Protein AF-A0A1V5LKQ1-F1 (afdb_monomer_lite)

Foldseek 3Di:
DDKDWAWADPPVPDDCPDPPHDPDTDTDDIWDDDVNDTDDPVPDDPVNVVVNVVVVVVVVVVRVVPDPVQDLQSQLVVLLVVLVVVCVVVVLPQWAQDPSSQWIWGDAPQFIWTAGSSQGWIATPPVRHTDDDDPQDCVQPPPVRDDRSSRSSSSSVCRNHVVPDPDPRRVVVD

pLDDT: mean 79.83, std 16.43, range [43.19, 97.81]

Sequence (174 aa):
MTSHLCWAEGARGRDLFGPHALAEASTGSIWFTRGDEALPLHRVDAIIFSETLRAADLLTTRAAAGDADLTSRETVALRATLLRQLARSFRLTNIAVPEDGRFAVVLGARATYRLNLTNGAVLLEPEGRQIVLPPADPRWLPAEERDATSDILATAVTLANDGELMDLTFLAQL

Radius of gyration: 22.73 Å; chains: 1; bounding box: 49×32×66 Å

Secondary structure (DSSP, 8-state):
-EEEEEE-TTSTT--SSSTT--S---EEEEEEEETTEEPPGGGS-HHHHHHHHHHHHHHHHHHHTS-----HHHHHHHHHHHHHHHHHHTT-TTEE--TT-SEEEEE-SS-EEEEETTT--EEEETT--EE-PPPPPTTTS-GGG--HHHHHHHHHHHHHTGGG---HHHHTT-

Structure (mmCIF, N/CA/C/O backbone):
data_AF-A0A1V5LKQ1-F1
#
_entry.id   AF-A0A1V5LKQ1-F1
#
loop_
_atom_site.group_PDB
_atom_site.id
_atom_site.type_symbol
_atom_site.label_atom_id
_atom_site.label_alt_id
_atom_site.label_comp_id
_atom_site.label_asym_id
_atom_site.label_entity_id
_atom_site.label_seq_id
_atom_site.pdbx_PDB_ins_code
_atom_site.Cartn_x
_atom_site.Cartn_y
_atom_site.Cartn_z
_atom_site.occupancy
_atom_site.B_iso_or_equiv
_atom_site.auth_seq_id
_atom_site.auth_comp_id
_atom_site.auth_asym_id
_atom_site.auth_atom_id
_atom_site.pdbx_PDB_model_num
ATOM 1 N N . MET A 1 1 ? 16.502 -13.020 -37.825 1.00 66.88 1 MET A N 1
ATOM 2 C CA . MET A 1 1 ? 16.736 -11.580 -37.599 1.00 66.88 1 MET A CA 1
ATOM 3 C C . MET A 1 1 ? 16.743 -11.389 -36.102 1.00 66.88 1 MET A C 1
ATOM 5 O O . MET A 1 1 ? 15.890 -11.978 -35.453 1.00 66.88 1 MET A O 1
ATOM 9 N N . THR A 1 2 ? 17.715 -10.652 -35.582 1.00 74.50 2 THR A N 1
ATOM 10 C CA . THR A 1 2 ? 18.008 -10.607 -34.148 1.00 74.50 2 THR A CA 1
ATOM 11 C C . THR A 1 2 ? 18.184 -9.157 -33.719 1.00 74.50 2 THR A C 1
ATOM 13 O O . THR A 1 2 ? 18.924 -8.404 -34.360 1.00 74.50 2 THR A O 1
ATOM 16 N N . SER A 1 3 ? 17.471 -8.766 -32.668 1.00 67.25 3 SER A N 1
ATOM 17 C CA . SER A 1 3 ? 17.620 -7.480 -31.989 1.00 67.25 3 SER A CA 1
ATOM 18 C C . SER A 1 3 ? 18.691 -7.590 -30.913 1.00 67.25 3 SER A C 1
ATOM 20 O O . SER A 1 3 ? 18.719 -8.567 -30.165 1.00 67.25 3 SER A O 1
ATOM 22 N N . HIS A 1 4 ? 19.534 -6.570 -30.810 1.00 75.75 4 HIS A N 1
ATOM 23 C CA . HIS A 1 4 ? 20.549 -6.467 -29.772 1.00 75.75 4 HIS A CA 1
ATOM 24 C C . HIS A 1 4 ? 20.292 -5.215 -28.951 1.00 75.75 4 HIS A C 1
ATOM 26 O O . HIS A 1 4 ? 20.085 -4.129 -29.498 1.00 75.75 4 HIS A O 1
ATOM 32 N N . LEU A 1 5 ? 20.310 -5.388 -27.635 1.00 67.00 5 LEU A N 1
ATOM 33 C CA . LEU A 1 5 ? 20.208 -4.308 -26.672 1.00 67.00 5 LEU A CA 1
ATOM 34 C C . LEU A 1 5 ? 21.509 -4.278 -25.877 1.00 67.00 5 LEU A C 1
ATOM 36 O O . LEU A 1 5 ? 21.786 -5.204 -25.115 1.00 67.00 5 LEU A O 1
ATOM 40 N N . CYS A 1 6 ? 22.315 -3.234 -26.065 1.00 62.59 6 CYS A N 1
ATOM 41 C CA . CYS A 1 6 ? 23.488 -3.035 -25.226 1.00 62.59 6 CYS A CA 1
ATOM 42 C C . CYS A 1 6 ? 23.093 -2.256 -23.978 1.00 62.59 6 CYS A C 1
ATOM 44 O O . CYS A 1 6 ? 22.594 -1.130 -24.057 1.00 62.59 6 CYS A O 1
ATOM 46 N N . TRP A 1 7 ? 23.343 -2.859 -22.825 1.00 60.00 7 TRP A N 1
ATOM 47 C CA . TRP A 1 7 ? 23.091 -2.254 -21.532 1.00 60.00 7 TRP A CA 1
ATOM 48 C C . TRP A 1 7 ? 24.395 -2.181 -20.721 1.00 60.00 7 TRP A C 1
ATOM 50 O O . TRP A 1 7 ? 25.222 -3.092 -20.793 1.00 60.00 7 TRP A O 1
ATOM 60 N N . ALA A 1 8 ? 24.575 -1.076 -19.988 1.00 54.09 8 ALA A N 1
ATOM 61 C CA . ALA A 1 8 ? 25.744 -0.755 -19.167 1.00 54.09 8 ALA A CA 1
ATOM 62 C C . ALA A 1 8 ? 27.098 -0.867 -19.880 1.00 54.09 8 ALA A C 1
ATOM 64 O O . ALA A 1 8 ? 27.959 -1.696 -19.551 1.00 54.09 8 ALA A O 1
ATOM 65 N N . GLU A 1 9 ? 27.305 0.033 -20.839 1.00 50.81 9 GLU A N 1
ATOM 66 C CA . GLU A 1 9 ? 28.597 0.213 -21.493 1.00 50.81 9 GLU A CA 1
ATOM 67 C C . GLU A 1 9 ? 29.674 0.536 -20.432 1.00 50.81 9 GLU A C 1
ATOM 69 O O . GLU A 1 9 ? 29.591 1.530 -19.718 1.00 50.81 9 GLU A O 1
ATOM 74 N N . GLY A 1 10 ? 30.659 -0.356 -20.262 1.00 49.19 10 GLY A N 1
ATOM 75 C CA . GLY A 1 10 ? 31.722 -0.234 -19.248 1.00 49.19 10 GLY A CA 1
ATOM 76 C C . GLY A 1 10 ? 31.546 -1.062 -17.963 1.00 49.19 10 GLY A C 1
ATOM 77 O O . GLY A 1 10 ? 32.533 -1.288 -17.262 1.00 49.19 10 GLY A O 1
ATOM 78 N N . ALA A 1 11 ? 30.361 -1.620 -17.676 1.00 46.91 11 ALA A N 1
ATOM 79 C CA . ALA A 1 11 ? 30.130 -2.420 -16.459 1.00 46.91 11 ALA A CA 1
ATOM 80 C C . ALA A 1 11 ? 30.437 -3.928 -16.610 1.00 46.91 11 ALA A C 1
ATOM 82 O O . ALA A 1 11 ? 30.425 -4.658 -15.617 1.00 46.91 11 ALA A O 1
ATOM 83 N N . ARG A 1 12 ? 30.743 -4.403 -17.832 1.00 50.03 12 ARG A N 1
ATOM 84 C CA . ARG A 1 12 ? 30.983 -5.826 -18.180 1.00 50.03 12 ARG A CA 1
ATOM 85 C C . ARG A 1 12 ? 29.889 -6.780 -17.660 1.00 50.03 12 ARG A C 1
ATOM 87 O O . ARG A 1 12 ? 30.204 -7.858 -17.167 1.00 50.03 12 ARG A O 1
ATOM 94 N N . GLY A 1 13 ? 28.618 -6.381 -17.740 1.00 46.00 13 GLY A N 1
ATOM 95 C CA . GLY A 1 13 ? 27.500 -7.230 -17.311 1.00 46.00 13 GLY A CA 1
ATOM 96 C C . GLY A 1 13 ? 27.478 -7.535 -15.809 1.00 46.00 13 GLY A C 1
ATOM 97 O O . GLY A 1 13 ? 27.008 -8.600 -15.417 1.00 46.00 13 GLY A O 1
ATOM 98 N N . ARG A 1 14 ? 28.024 -6.646 -14.966 1.00 46.72 14 ARG A N 1
ATOM 99 C CA . ARG A 1 14 ? 27.921 -6.792 -13.510 1.00 46.72 14 ARG A CA 1
ATOM 100 C C . ARG A 1 14 ? 26.509 -6.507 -13.008 1.00 46.72 14 ARG A C 1
ATOM 102 O O . ARG A 1 14 ? 25.785 -5.697 -13.579 1.00 46.72 14 ARG A O 1
ATOM 109 N N . ASP A 1 15 ? 26.183 -7.228 -11.942 1.00 45.78 15 ASP A N 1
ATOM 110 C CA . ASP A 1 15 ? 24.882 -7.296 -11.296 1.00 45.78 15 ASP A CA 1
ATOM 111 C C . ASP A 1 15 ? 24.333 -5.906 -10.953 1.00 45.78 15 ASP A C 1
ATOM 113 O O . ASP A 1 15 ? 24.964 -5.123 -10.240 1.00 45.78 15 ASP A O 1
ATOM 117 N N . LEU A 1 16 ? 23.158 -5.614 -11.503 1.00 49.84 16 LEU A N 1
ATOM 118 C CA . LEU A 1 16 ? 22.397 -4.393 -11.256 1.00 49.84 16 LEU A CA 1
ATOM 119 C C . LEU A 1 16 ? 21.763 -4.357 -9.877 1.00 49.84 16 LEU A C 1
ATOM 121 O O . LEU A 1 16 ? 21.450 -3.284 -9.369 1.00 49.84 16 LEU A O 1
ATOM 125 N N . PHE A 1 17 ? 21.528 -5.535 -9.309 1.00 48.62 17 PHE A N 1
ATOM 126 C CA . PHE A 1 17 ? 20.697 -5.716 -8.137 1.00 48.62 17 PHE A CA 1
ATOM 127 C C . PHE A 1 17 ? 21.494 -6.534 -7.121 1.00 48.62 17 PHE A C 1
ATOM 129 O O . PHE A 1 17 ? 21.238 -7.709 -6.884 1.00 48.62 17 PHE A O 1
ATOM 136 N N . GLY A 1 18 ? 22.506 -5.898 -6.528 1.00 44.38 18 GLY A N 1
ATOM 137 C CA . GLY A 1 18 ? 23.370 -6.515 -5.528 1.00 44.38 18 GLY A CA 1
ATOM 138 C C . GLY A 1 18 ? 24.136 -5.483 -4.693 1.00 44.38 18 GLY A C 1
ATOM 139 O O . GLY A 1 18 ? 24.112 -4.292 -5.000 1.00 44.38 18 GLY A O 1
ATOM 140 N N . PRO A 1 19 ? 24.875 -5.912 -3.655 1.00 43.19 19 PRO A N 1
ATOM 141 C CA . PRO A 1 19 ? 25.599 -5.031 -2.723 1.00 43.19 19 PRO A CA 1
ATOM 142 C C . PRO A 1 19 ? 26.748 -4.221 -3.363 1.00 43.19 19 PRO A C 1
ATOM 144 O O . PRO A 1 19 ? 27.438 -3.466 -2.680 1.00 43.19 19 PRO A O 1
ATOM 147 N N . HIS A 1 20 ? 26.967 -4.383 -4.670 1.00 48.34 20 HIS A N 1
ATOM 148 C CA . HIS A 1 20 ? 27.946 -3.657 -5.477 1.00 48.34 20 HIS A CA 1
ATOM 149 C C . HIS A 1 20 ? 27.300 -2.926 -6.667 1.00 48.34 20 HIS A C 1
ATOM 151 O O . HIS A 1 20 ? 27.977 -2.688 -7.668 1.00 48.34 20 HIS A O 1
ATOM 157 N N . ALA A 1 21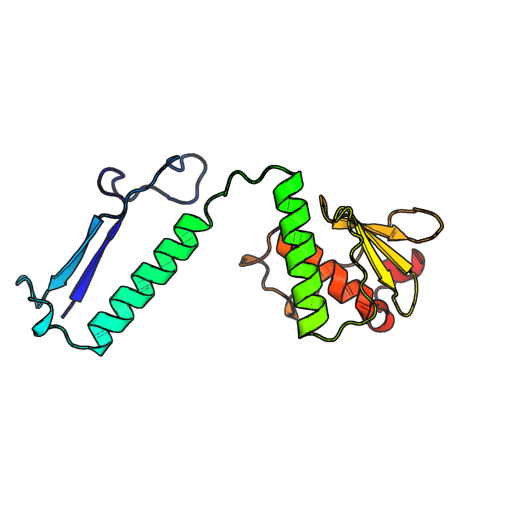 ? 26.003 -2.606 -6.574 1.00 51.66 21 ALA A N 1
ATOM 158 C CA . ALA A 1 21 ? 25.290 -1.831 -7.583 1.00 51.66 21 ALA A CA 1
ATOM 159 C C . ALA A 1 21 ? 26.015 -0.503 -7.864 1.00 51.66 21 ALA A C 1
ATOM 161 O O . ALA A 1 21 ? 26.476 0.186 -6.951 1.00 51.66 21 ALA A O 1
ATOM 162 N N . LEU A 1 22 ? 26.154 -0.163 -9.146 1.00 50.59 22 LEU A N 1
ATOM 163 C CA . LEU A 1 22 ? 26.679 1.135 -9.562 1.00 50.59 22 LEU A CA 1
ATOM 164 C C . LEU A 1 22 ? 25.630 2.214 -9.275 1.00 50.59 22 LEU A C 1
ATOM 166 O O . LEU A 1 22 ? 24.454 2.012 -9.561 1.00 50.59 22 LEU A O 1
ATOM 170 N N . ALA A 1 23 ? 26.075 3.359 -8.748 1.00 51.09 23 ALA A N 1
ATOM 171 C CA . ALA A 1 23 ? 25.213 4.503 -8.436 1.00 51.09 23 ALA A CA 1
ATOM 172 C C . ALA A 1 23 ? 24.512 5.087 -9.677 1.00 51.09 23 ALA A C 1
ATOM 174 O O . ALA A 1 23 ? 23.455 5.693 -9.561 1.00 51.09 23 ALA A O 1
ATOM 175 N N . GLU A 1 24 ? 25.086 4.883 -10.864 1.00 52.50 24 GLU A N 1
ATOM 176 C CA . GLU A 1 24 ? 24.519 5.302 -12.141 1.00 52.50 24 GLU A CA 1
ATOM 177 C C . GLU A 1 24 ? 24.778 4.221 -13.198 1.00 52.50 24 GLU A C 1
ATOM 179 O O . GLU A 1 24 ? 25.884 3.679 -13.298 1.00 52.50 24 GLU A O 1
ATOM 184 N N . ALA A 1 25 ? 23.762 3.917 -14.007 1.00 55.91 25 ALA A N 1
ATOM 185 C CA . ALA A 1 25 ? 23.888 3.070 -15.185 1.00 55.91 25 ALA A CA 1
ATOM 186 C C . ALA A 1 25 ? 23.464 3.848 -16.434 1.00 55.91 25 ALA A C 1
ATOM 188 O O . ALA A 1 25 ? 22.373 4.412 -16.481 1.00 55.91 25 ALA A O 1
ATOM 189 N N . SER A 1 26 ? 24.309 3.846 -17.465 1.00 56.97 26 SER A N 1
ATOM 190 C CA . SER A 1 26 ? 23.979 4.390 -18.782 1.00 56.97 26 SER A CA 1
ATOM 191 C C . SER A 1 26 ? 23.525 3.279 -19.733 1.00 56.97 26 SER A C 1
ATOM 193 O O . SER A 1 26 ? 24.029 2.150 -19.715 1.00 56.97 26 SER A O 1
ATOM 195 N N . THR A 1 27 ? 22.537 3.584 -20.573 1.00 63.25 27 THR A N 1
ATOM 196 C CA . THR A 1 27 ? 22.113 2.701 -21.664 1.00 63.25 27 THR A CA 1
ATOM 197 C C . THR A 1 27 ? 23.004 2.910 -22.888 1.00 63.25 27 THR A C 1
ATOM 199 O O . THR A 1 27 ? 23.488 4.013 -23.138 1.00 63.25 27 THR A O 1
ATOM 202 N N . GLY A 1 28 ? 23.249 1.829 -23.633 1.00 69.81 28 GLY A N 1
ATOM 203 C CA . GLY A 1 28 ? 23.987 1.864 -24.893 1.00 69.81 28 GLY A CA 1
ATOM 204 C C . GLY A 1 28 ? 23.053 1.978 -26.102 1.00 69.81 28 GLY A C 1
ATOM 205 O O . GLY A 1 28 ? 21.948 2.511 -26.025 1.00 69.81 28 GLY A O 1
ATOM 206 N N . SER A 1 29 ? 23.495 1.449 -27.244 1.00 78.62 29 SER A N 1
ATOM 207 C CA . SER A 1 29 ? 22.725 1.468 -28.498 1.00 78.62 29 SER A CA 1
ATOM 208 C C . SER A 1 29 ? 21.742 0.293 -28.631 1.00 78.62 29 SER A C 1
ATOM 210 O O . SER A 1 29 ? 21.970 -0.792 -28.090 1.00 78.62 29 SER A O 1
ATOM 212 N N . ILE A 1 30 ? 20.687 0.492 -29.430 1.00 82.94 30 ILE A N 1
ATOM 213 C CA . ILE A 1 30 ? 19.816 -0.569 -29.964 1.00 82.94 30 ILE A CA 1
ATOM 214 C C . ILE A 1 30 ? 20.139 -0.743 -31.445 1.00 82.94 30 ILE A C 1
ATOM 216 O O . ILE A 1 30 ? 20.133 0.233 -32.196 1.00 82.94 30 ILE A O 1
ATOM 220 N N . TRP A 1 31 ? 20.382 -1.977 -31.884 1.00 85.69 31 TRP A N 1
ATOM 221 C CA . TRP A 1 31 ? 20.579 -2.273 -33.303 1.00 85.69 31 TRP A CA 1
ATOM 222 C C . TRP A 1 31 ? 19.999 -3.631 -33.696 1.00 85.69 31 TRP A C 1
ATOM 224 O O . TRP A 1 31 ? 19.736 -4.505 -32.868 1.00 85.69 31 TRP A O 1
ATOM 234 N N . PHE A 1 32 ? 19.799 -3.805 -35.000 1.00 88.31 32 PHE A N 1
ATOM 235 C CA . PHE A 1 32 ? 19.178 -4.990 -35.579 1.00 88.31 32 PHE A CA 1
ATOM 236 C C . PHE A 1 32 ? 20.135 -5.652 -36.558 1.00 88.31 32 PHE A C 1
ATOM 238 O O . PHE A 1 32 ? 20.836 -4.974 -37.307 1.00 88.31 32 PHE A O 1
ATOM 245 N N . THR A 1 33 ? 20.138 -6.982 -36.572 1.00 87.94 33 THR A N 1
ATOM 246 C CA . THR A 1 33 ? 20.987 -7.779 -37.465 1.00 87.94 33 THR A CA 1
ATOM 247 C C . THR A 1 33 ? 20.202 -8.885 -38.158 1.00 87.94 33 THR A C 1
ATOM 249 O O . THR A 1 33 ? 19.189 -9.388 -37.653 1.00 87.94 33 THR A O 1
ATOM 252 N N . ARG A 1 34 ? 20.661 -9.295 -39.338 1.00 84.75 34 ARG A N 1
ATOM 253 C CA . ARG A 1 34 ? 20.207 -10.513 -40.018 1.00 84.75 34 ARG A CA 1
ATOM 254 C C . ARG A 1 34 ? 21.440 -11.331 -40.368 1.00 84.75 34 ARG A C 1
ATOM 256 O O . ARG A 1 34 ? 22.140 -11.011 -41.318 1.00 84.75 34 ARG A O 1
ATOM 263 N N . GLY A 1 35 ? 21.694 -12.372 -39.577 1.00 83.88 35 GLY A N 1
ATOM 264 C CA . GLY A 1 35 ? 23.029 -12.969 -39.542 1.00 83.88 35 GLY A CA 1
ATOM 265 C C . GLY A 1 35 ? 23.998 -11.960 -38.930 1.00 83.88 35 GLY A C 1
ATOM 266 O O . GLY A 1 35 ? 23.652 -11.336 -37.929 1.00 83.88 35 GLY A O 1
ATOM 267 N N . ASP A 1 36 ? 25.136 -11.745 -39.583 1.00 80.94 36 ASP A N 1
ATOM 268 C CA . ASP A 1 36 ? 26.168 -10.802 -39.132 1.00 80.94 36 ASP A CA 1
ATOM 269 C C . ASP A 1 36 ? 26.015 -9.390 -39.731 1.00 80.94 36 ASP A C 1
ATOM 271 O O . ASP A 1 36 ? 26.795 -8.490 -39.427 1.00 80.94 36 ASP A O 1
ATOM 275 N N . GLU A 1 37 ? 25.008 -9.165 -40.582 1.00 84.38 37 GLU A N 1
ATOM 276 C CA . GLU A 1 37 ? 24.808 -7.882 -41.260 1.00 84.38 37 GLU A CA 1
ATOM 277 C C . GLU A 1 37 ? 23.852 -6.965 -40.486 1.00 84.38 37 GLU A C 1
ATOM 279 O O . GLU A 1 37 ? 22.753 -7.375 -40.088 1.00 84.38 37 GLU A O 1
ATOM 284 N N . ALA A 1 38 ? 24.253 -5.704 -40.304 1.00 86.31 38 ALA A N 1
ATOM 285 C CA . ALA A 1 38 ? 23.432 -4.669 -39.686 1.00 86.31 38 ALA A CA 1
ATOM 286 C C . ALA A 1 38 ? 22.264 -4.255 -40.599 1.00 86.31 38 ALA A C 1
ATOM 288 O O . ALA A 1 38 ? 22.431 -4.003 -41.791 1.00 86.31 38 ALA A O 1
ATOM 289 N N . LEU A 1 39 ? 21.069 -4.146 -40.021 1.00 88.25 39 LEU A N 1
ATOM 290 C CA . LEU A 1 39 ? 19.841 -3.796 -40.731 1.00 88.25 39 LEU A CA 1
ATOM 291 C C . LEU A 1 39 ? 19.456 -2.329 -40.488 1.00 88.25 39 LEU A C 1
ATOM 293 O O . LEU A 1 39 ? 19.307 -1.928 -39.331 1.00 88.25 39 LEU A O 1
ATOM 297 N N . PRO A 1 40 ? 19.207 -1.530 -41.544 1.00 89.12 40 PRO A N 1
ATOM 298 C CA . PRO A 1 40 ? 18.631 -0.201 -41.377 1.00 89.12 40 PRO A CA 1
ATOM 299 C C . PRO A 1 40 ? 17.172 -0.293 -40.905 1.00 89.12 40 PRO A C 1
ATOM 301 O O . PRO A 1 40 ? 16.434 -1.185 -41.324 1.00 89.12 40 PRO A O 1
ATOM 304 N N . LEU A 1 41 ? 16.734 0.671 -40.084 1.00 85.88 41 LEU A N 1
ATOM 305 C CA . LEU A 1 41 ? 15.425 0.651 -39.407 1.00 85.88 41 LEU A CA 1
ATOM 306 C C . LEU A 1 41 ? 14.231 0.447 -40.349 1.00 85.88 41 LEU A C 1
ATOM 308 O O . LEU A 1 41 ? 13.325 -0.312 -40.033 1.00 85.88 41 LEU A O 1
ATOM 312 N N . HIS A 1 42 ? 14.244 1.054 -41.538 1.00 89.69 42 HIS A N 1
ATOM 313 C CA . HIS A 1 42 ? 13.153 0.917 -42.512 1.00 89.69 42 HIS A CA 1
ATOM 314 C C . HIS A 1 42 ? 13.013 -0.502 -43.100 1.00 89.69 42 HIS A C 1
ATOM 316 O O . HIS A 1 42 ? 12.064 -0.773 -43.830 1.00 89.69 42 HIS A O 1
ATOM 322 N N . ARG A 1 43 ? 13.969 -1.400 -42.829 1.00 90.19 43 ARG A N 1
ATOM 323 C CA . ARG A 1 43 ? 13.923 -2.820 -43.215 1.00 90.19 43 ARG A CA 1
ATOM 324 C C . ARG A 1 43 ? 13.696 -3.762 -42.037 1.00 90.19 43 ARG A C 1
ATOM 326 O O . ARG A 1 43 ? 13.738 -4.980 -42.220 1.00 90.19 43 ARG A O 1
ATOM 333 N N . VAL A 1 44 ? 13.489 -3.211 -40.845 1.00 90.69 44 VAL A N 1
ATOM 334 C CA . VAL A 1 44 ? 13.142 -3.966 -39.645 1.00 90.69 44 VAL A CA 1
ATOM 335 C C . VAL A 1 44 ? 11.643 -4.246 -39.686 1.00 90.69 44 VAL A C 1
ATOM 337 O O . VAL A 1 44 ? 10.851 -3.356 -39.985 1.00 90.69 44 VAL A O 1
ATOM 340 N N . ASP A 1 45 ? 11.256 -5.492 -39.417 1.00 92.62 45 ASP A N 1
ATOM 341 C CA . ASP A 1 45 ? 9.844 -5.842 -39.280 1.00 92.62 45 ASP A CA 1
ATOM 342 C C . ASP A 1 45 ? 9.203 -5.016 -38.153 1.00 92.62 45 ASP A C 1
ATOM 344 O O . ASP A 1 45 ? 9.774 -4.889 -37.068 1.00 92.62 45 ASP A O 1
ATOM 348 N N . ALA A 1 46 ? 8.025 -4.447 -38.413 1.00 89.12 46 ALA A N 1
ATOM 349 C CA . ALA A 1 46 ? 7.382 -3.517 -37.493 1.00 89.12 46 ALA A CA 1
ATOM 350 C C . ALA A 1 46 ? 7.052 -4.154 -36.131 1.00 89.12 46 ALA A C 1
ATOM 352 O O . ALA A 1 46 ? 7.135 -3.472 -35.110 1.00 89.12 46 ALA A O 1
ATOM 353 N N . ILE A 1 47 ? 6.732 -5.453 -36.096 1.00 87.50 47 ILE A N 1
ATOM 354 C CA . ILE A 1 47 ? 6.450 -6.176 -34.851 1.00 87.50 47 ILE A CA 1
ATOM 355 C C . ILE A 1 47 ? 7.746 -6.350 -34.061 1.00 87.50 47 ILE A C 1
ATOM 357 O O . ILE A 1 47 ? 7.792 -6.017 -32.881 1.00 87.50 47 ILE A O 1
ATOM 361 N N . ILE A 1 48 ? 8.828 -6.785 -34.713 1.00 84.88 48 ILE A N 1
ATOM 362 C CA . ILE A 1 48 ? 10.139 -6.946 -34.059 1.00 84.88 48 ILE A CA 1
ATOM 363 C C . ILE A 1 48 ? 10.663 -5.609 -33.530 1.00 84.88 48 ILE A C 1
ATOM 365 O O . ILE A 1 48 ? 11.203 -5.545 -32.424 1.00 84.88 48 ILE A O 1
ATOM 369 N N . PHE A 1 49 ? 10.480 -4.532 -34.295 1.00 85.94 49 PHE A N 1
ATOM 370 C C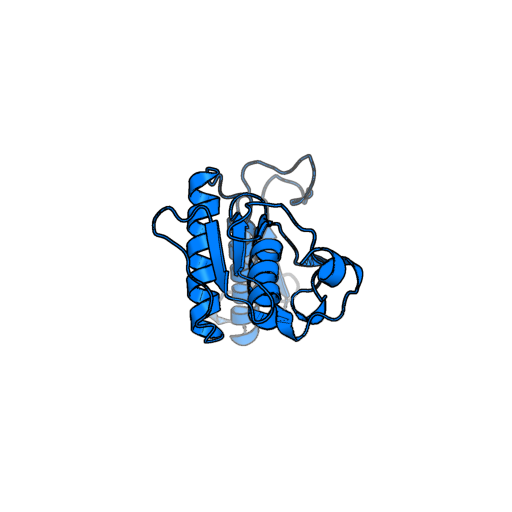A . PHE A 1 49 ? 10.820 -3.181 -33.862 1.00 85.94 49 PHE A CA 1
ATOM 371 C C . PHE A 1 49 ? 10.024 -2.775 -32.616 1.00 85.94 49 PHE A C 1
ATOM 373 O O . PHE A 1 49 ? 10.613 -2.355 -31.621 1.00 85.94 49 PHE A O 1
ATOM 380 N N . SER A 1 50 ? 8.701 -2.955 -32.652 1.00 88.50 50 SER A N 1
ATOM 381 C CA . SER A 1 50 ? 7.804 -2.615 -31.546 1.00 88.50 50 SER A CA 1
ATOM 382 C C . SER A 1 50 ? 8.126 -3.401 -30.276 1.00 88.50 50 SER A C 1
ATOM 384 O O . SER A 1 50 ? 8.221 -2.809 -29.205 1.00 88.50 50 SER A O 1
ATOM 386 N N . GLU A 1 51 ? 8.346 -4.713 -30.375 1.00 84.31 51 GLU A N 1
ATOM 387 C CA . GLU A 1 51 ? 8.691 -5.549 -29.219 1.00 84.31 51 GLU A CA 1
ATOM 388 C C . GLU A 1 51 ? 10.056 -5.174 -28.629 1.00 84.31 51 GLU A C 1
ATOM 390 O O . GLU A 1 51 ? 10.218 -5.131 -27.410 1.00 84.31 51 GLU A O 1
ATOM 395 N N . THR A 1 52 ? 11.024 -4.813 -29.477 1.00 84.94 52 THR A N 1
ATOM 396 C CA . THR A 1 52 ? 12.345 -4.350 -29.019 1.00 84.94 52 THR A CA 1
ATOM 397 C C . THR A 1 52 ? 12.238 -3.034 -28.251 1.00 84.94 52 THR A C 1
ATOM 399 O O . THR A 1 52 ? 12.842 -2.887 -27.189 1.00 84.94 52 THR A O 1
ATOM 402 N N . LEU A 1 53 ? 11.445 -2.081 -28.750 1.00 84.06 53 LEU A N 1
ATOM 403 C CA . LEU A 1 53 ? 11.206 -0.822 -28.044 1.00 84.06 53 LEU A CA 1
ATOM 404 C C . LEU A 1 53 ? 10.407 -1.025 -26.756 1.00 84.06 53 LEU A C 1
ATOM 406 O O . LEU A 1 53 ? 10.720 -0.392 -25.756 1.00 84.06 53 LEU A O 1
ATOM 410 N N . ARG A 1 54 ? 9.430 -1.936 -26.745 1.00 80.50 54 ARG A N 1
ATOM 411 C CA . ARG A 1 54 ? 8.676 -2.295 -25.537 1.00 80.50 54 ARG A CA 1
ATOM 412 C C . ARG A 1 54 ? 9.583 -2.899 -24.462 1.00 80.50 54 ARG A C 1
ATOM 414 O O . ARG A 1 54 ? 9.447 -2.566 -23.289 1.00 80.50 54 ARG A O 1
ATOM 421 N N . ALA A 1 55 ? 10.526 -3.757 -24.852 1.00 75.19 55 ALA A N 1
ATOM 422 C CA . ALA A 1 55 ? 11.526 -4.304 -23.939 1.00 75.19 55 ALA A CA 1
ATOM 423 C C . ALA A 1 55 ? 12.466 -3.213 -23.395 1.00 75.19 55 ALA A C 1
ATOM 425 O O . ALA A 1 55 ? 12.770 -3.205 -22.203 1.00 75.19 55 ALA A O 1
ATOM 426 N N . ALA A 1 56 ? 12.888 -2.269 -24.243 1.00 77.50 56 ALA A N 1
ATOM 427 C CA . ALA A 1 56 ? 13.691 -1.125 -23.817 1.00 77.50 56 ALA A CA 1
ATOM 428 C C . ALA A 1 56 ? 12.927 -0.206 -22.843 1.00 77.50 56 ALA A C 1
ATOM 430 O O . ALA A 1 56 ? 13.470 0.163 -21.805 1.00 77.50 56 ALA A O 1
ATOM 431 N N . ASP A 1 57 ? 11.660 0.099 -23.128 1.00 76.31 57 ASP A N 1
ATOM 432 C CA . ASP A 1 57 ? 10.778 0.914 -22.282 1.00 76.31 57 ASP A CA 1
ATOM 433 C C . ASP A 1 57 ? 10.572 0.288 -20.889 1.00 76.31 57 ASP A C 1
ATOM 435 O O . ASP A 1 57 ? 10.763 0.941 -19.855 1.00 76.31 57 ASP A O 1
ATOM 439 N N . LEU A 1 58 ? 10.313 -1.024 -20.847 1.00 69.19 58 LEU A N 1
ATOM 440 C CA . LEU A 1 58 ? 10.201 -1.786 -19.602 1.00 69.19 58 LEU A CA 1
ATOM 441 C C . LEU A 1 58 ? 11.494 -1.722 -18.767 1.00 69.19 58 LEU A C 1
ATOM 443 O O . LEU A 1 58 ? 11.442 -1.571 -17.544 1.00 69.19 58 LEU A O 1
ATOM 447 N N . LEU A 1 59 ? 12.657 -1.802 -19.421 1.00 64.38 59 LEU A N 1
ATOM 448 C CA . LEU A 1 59 ? 13.960 -1.692 -18.762 1.00 64.38 59 LEU A CA 1
ATOM 449 C C . LEU A 1 59 ? 14.227 -0.280 -18.237 1.00 64.38 59 LEU A C 1
ATOM 451 O O . LEU A 1 59 ? 14.722 -0.145 -17.120 1.00 64.38 59 LEU A O 1
ATOM 455 N N . THR A 1 60 ? 13.859 0.767 -18.980 1.00 63.94 60 THR A N 1
ATOM 456 C CA . THR A 1 60 ? 13.980 2.152 -18.493 1.00 63.94 60 THR A CA 1
ATOM 457 C C . THR A 1 60 ? 13.061 2.435 -17.308 1.00 63.94 60 THR A C 1
ATOM 459 O O . THR A 1 60 ? 13.480 3.095 -16.362 1.00 63.94 60 THR A O 1
ATOM 462 N N . THR A 1 61 ? 11.855 1.860 -17.292 1.00 58.72 61 THR A N 1
ATOM 463 C CA . THR A 1 61 ? 10.936 1.961 -16.149 1.00 58.72 61 THR A CA 1
ATOM 464 C C . THR A 1 61 ? 11.517 1.289 -14.903 1.00 58.72 61 THR A C 1
ATOM 466 O O . THR A 1 61 ? 11.444 1.851 -13.813 1.00 58.72 61 THR A O 1
ATOM 469 N N . ARG A 1 62 ? 12.156 0.117 -15.043 1.00 55.06 62 ARG A N 1
ATOM 470 C CA . ARG A 1 62 ? 12.843 -0.539 -13.917 1.00 55.06 62 ARG A CA 1
ATOM 471 C C . ARG A 1 62 ? 14.109 0.186 -13.469 1.00 55.06 62 ARG A C 1
ATOM 473 O O . ARG A 1 62 ? 14.373 0.219 -12.276 1.00 55.06 62 ARG A O 1
ATOM 480 N N . ALA A 1 63 ? 14.870 0.773 -14.392 1.00 57.19 63 ALA A N 1
ATOM 481 C CA . ALA A 1 63 ? 16.052 1.565 -14.056 1.00 57.19 63 ALA A CA 1
ATOM 482 C C . ALA A 1 63 ? 15.680 2.864 -13.318 1.00 57.19 63 ALA A C 1
ATOM 484 O O . ALA A 1 63 ? 16.370 3.245 -12.381 1.00 57.19 63 ALA A O 1
ATOM 485 N N . ALA A 1 64 ? 14.560 3.499 -13.684 1.00 51.41 64 ALA A N 1
ATOM 486 C CA . ALA A 1 64 ? 14.005 4.652 -12.971 1.00 51.41 64 ALA A CA 1
ATOM 487 C C . ALA A 1 64 ? 13.378 4.287 -11.611 1.00 51.41 64 ALA A C 1
ATOM 489 O O . ALA A 1 64 ? 13.225 5.152 -10.756 1.00 51.41 64 ALA A O 1
ATOM 490 N N . ALA A 1 65 ? 13.010 3.017 -11.414 1.00 49.19 65 ALA A N 1
ATOM 491 C CA . ALA A 1 65 ? 12.559 2.481 -10.131 1.00 49.19 65 ALA A CA 1
ATOM 492 C C . ALA A 1 65 ? 13.719 2.061 -9.205 1.00 49.19 65 ALA A C 1
ATOM 494 O O . ALA A 1 65 ? 13.463 1.562 -8.110 1.00 49.19 65 ALA A O 1
ATOM 495 N N . GLY A 1 66 ? 14.979 2.241 -9.625 1.00 45.69 66 GLY A N 1
ATOM 496 C CA . GLY A 1 66 ? 16.118 2.199 -8.713 1.00 45.69 66 GLY A CA 1
ATOM 497 C C . GLY A 1 66 ? 16.033 3.395 -7.775 1.00 45.69 66 GLY A C 1
ATOM 498 O O . GLY A 1 66 ? 15.983 4.512 -8.280 1.00 45.69 66 GLY A O 1
ATOM 499 N N . ASP A 1 67 ? 15.938 3.117 -6.466 1.00 48.31 67 ASP A N 1
ATOM 500 C CA . ASP A 1 67 ? 15.817 4.053 -5.334 1.00 48.31 67 ASP A CA 1
ATOM 501 C C . ASP A 1 67 ? 15.825 5.520 -5.778 1.00 48.31 67 ASP A C 1
ATOM 503 O O . ASP A 1 67 ? 16.851 6.202 -5.792 1.00 48.31 67 ASP A O 1
ATOM 507 N N . ALA A 1 68 ? 14.651 6.024 -6.172 1.00 52.75 68 ALA A N 1
ATOM 508 C CA . ALA A 1 68 ? 14.451 7.453 -6.072 1.00 52.75 68 ALA A CA 1
ATOM 509 C C . ALA A 1 68 ? 14.744 7.765 -4.602 1.00 52.75 68 ALA A C 1
ATOM 511 O O . ALA A 1 68 ? 14.057 7.211 -3.743 1.00 52.75 68 ALA A O 1
ATOM 512 N N . ASP A 1 69 ? 15.780 8.566 -4.332 1.00 56.34 69 ASP A N 1
ATOM 513 C CA . ASP A 1 69 ? 16.159 9.071 -3.005 1.00 56.34 69 ASP A CA 1
ATOM 514 C C . ASP A 1 69 ? 15.018 9.954 -2.460 1.00 56.34 69 ASP A C 1
ATOM 516 O O . ASP A 1 69 ? 15.127 11.168 -2.288 1.00 56.34 69 ASP A O 1
ATOM 520 N N . LEU A 1 70 ? 13.855 9.344 -2.251 1.00 59.91 70 LEU A N 1
ATOM 521 C CA . LEU A 1 70 ? 12.694 9.955 -1.663 1.00 59.91 70 LEU A CA 1
ATOM 522 C C . LEU A 1 70 ? 13.015 10.088 -0.189 1.00 59.91 70 LEU A C 1
ATOM 524 O O . LEU A 1 70 ? 13.261 9.112 0.527 1.00 59.91 70 LEU A O 1
ATOM 528 N N . THR A 1 71 ? 12.956 11.317 0.295 1.00 75.75 71 THR A N 1
ATOM 529 C CA . THR A 1 71 ? 12.954 11.546 1.730 1.00 75.75 71 THR A CA 1
ATOM 530 C C . THR A 1 71 ? 11.795 10.773 2.364 1.00 75.75 71 THR A C 1
ATOM 532 O O . THR A 1 71 ? 10.754 10.536 1.742 1.00 75.75 71 THR A O 1
ATOM 535 N N . SER A 1 72 ? 11.901 10.437 3.653 1.00 75.50 72 SER A N 1
ATOM 536 C CA . SER A 1 72 ? 10.827 9.731 4.369 1.00 75.50 72 SER A CA 1
ATOM 537 C C . SER A 1 72 ? 9.463 10.421 4.229 1.00 75.50 72 SER A C 1
ATOM 539 O O . SER A 1 72 ? 8.424 9.764 4.248 1.00 75.50 72 SER A O 1
ATOM 541 N N . ARG A 1 73 ? 9.455 11.752 4.070 1.00 81.38 73 ARG A N 1
ATOM 542 C CA . ARG A 1 73 ? 8.241 12.540 3.846 1.00 81.38 73 ARG A CA 1
ATOM 543 C C . ARG A 1 73 ? 7.666 12.342 2.442 1.00 81.38 73 ARG A C 1
ATOM 545 O O . ARG A 1 73 ? 6.449 12.228 2.317 1.00 81.38 73 ARG A O 1
ATOM 552 N N . GLU A 1 74 ? 8.503 12.297 1.412 1.00 83.25 74 GLU A N 1
ATOM 553 C CA . GLU A 1 74 ? 8.069 12.056 0.032 1.00 83.25 74 GLU A CA 1
ATOM 554 C C . GLU A 1 74 ? 7.534 10.635 -0.140 1.00 83.25 74 GLU A C 1
ATOM 556 O O . GLU A 1 74 ? 6.466 10.459 -0.723 1.00 83.25 74 GLU A O 1
ATOM 561 N N . THR A 1 75 ? 8.176 9.640 0.478 1.00 87.19 75 THR A N 1
ATOM 562 C CA . THR A 1 75 ? 7.676 8.256 0.507 1.00 87.19 75 THR A CA 1
ATOM 563 C C . THR A 1 75 ? 6.294 8.165 1.156 1.00 87.19 75 THR A C 1
ATOM 565 O O . THR A 1 75 ? 5.387 7.522 0.627 1.00 87.19 75 THR A O 1
ATOM 568 N N . VAL A 1 76 ? 6.087 8.849 2.286 1.00 90.38 76 VAL A N 1
ATOM 569 C CA . VAL A 1 76 ? 4.780 8.903 2.962 1.00 90.38 76 VAL A CA 1
ATOM 570 C C . VAL A 1 76 ? 3.730 9.605 2.093 1.00 90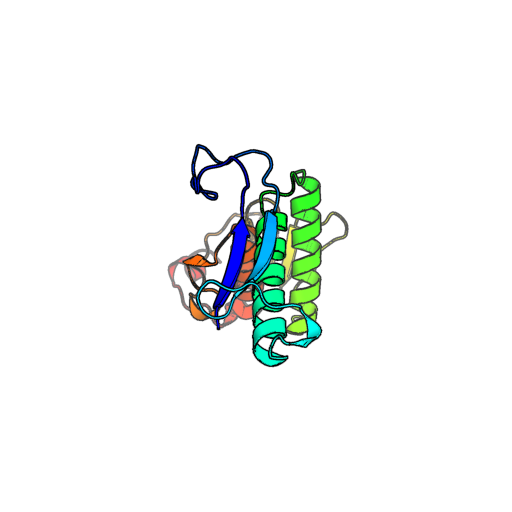.38 76 VAL A C 1
ATOM 572 O O . VAL A 1 76 ? 2.615 9.102 1.958 1.00 90.38 76 VAL A O 1
ATOM 575 N N . ALA A 1 77 ? 4.080 10.724 1.453 1.00 89.94 77 ALA A N 1
ATOM 576 C CA . ALA A 1 77 ? 3.177 11.446 0.557 1.00 89.94 77 ALA A CA 1
ATOM 577 C C . ALA A 1 77 ? 2.789 10.616 -0.681 1.00 89.94 77 ALA A C 1
ATOM 579 O O . ALA A 1 77 ? 1.623 10.620 -1.095 1.00 89.94 77 ALA A O 1
ATOM 580 N N . LEU A 1 78 ? 3.739 9.862 -1.242 1.00 90.62 78 LEU A N 1
ATOM 581 C CA . LEU A 1 78 ? 3.494 8.927 -2.335 1.00 90.62 78 LEU A CA 1
ATOM 582 C C . LEU A 1 78 ? 2.538 7.815 -1.895 1.00 90.62 78 LEU A C 1
ATOM 584 O O . LEU A 1 78 ? 1.515 7.604 -2.542 1.00 90.62 78 LEU A O 1
ATOM 588 N N . ARG A 1 79 ? 2.799 7.164 -0.755 1.00 93.38 79 ARG A N 1
ATOM 589 C CA . ARG A 1 79 ? 1.917 6.124 -0.194 1.00 93.38 79 ARG A CA 1
ATOM 590 C C . ARG A 1 79 ? 0.507 6.644 0.075 1.00 93.38 79 ARG A C 1
ATOM 592 O O . ARG A 1 79 ? -0.463 5.983 -0.287 1.00 93.38 79 ARG A O 1
ATOM 599 N N . ALA A 1 80 ? 0.376 7.848 0.630 1.00 94.31 80 ALA A N 1
ATOM 600 C CA . ALA A 1 80 ? -0.914 8.508 0.827 1.00 94.31 80 ALA A CA 1
ATOM 601 C C . ALA A 1 80 ? -1.648 8.745 -0.504 1.00 94.31 80 ALA A C 1
ATOM 603 O O . ALA A 1 80 ? -2.859 8.545 -0.601 1.00 94.31 80 ALA A O 1
ATOM 604 N N . THR A 1 81 ? -0.922 9.154 -1.546 1.00 93.94 81 THR A N 1
ATOM 605 C CA . THR A 1 81 ? -1.478 9.365 -2.889 1.00 93.94 81 THR A CA 1
ATOM 606 C C . THR A 1 81 ? -1.944 8.054 -3.512 1.00 93.94 81 THR A C 1
ATOM 608 O O . THR A 1 81 ? -3.089 7.971 -3.959 1.00 93.94 81 THR A O 1
ATOM 611 N N . LEU A 1 82 ? -1.100 7.022 -3.483 1.00 93.56 82 LEU A N 1
ATOM 612 C CA . LEU A 1 82 ? -1.425 5.689 -3.987 1.00 93.56 82 LEU A CA 1
ATOM 613 C C . LEU A 1 82 ? -2.636 5.102 -3.265 1.00 93.56 82 LEU A C 1
ATOM 615 O O . LEU A 1 82 ? -3.555 4.623 -3.921 1.00 93.56 82 LEU A O 1
ATOM 619 N N . LEU A 1 83 ? -2.700 5.221 -1.937 1.00 94.44 83 LEU A N 1
ATOM 620 C CA . LEU A 1 83 ? -3.829 4.721 -1.159 1.00 94.44 83 LEU A CA 1
ATOM 621 C C . LEU A 1 83 ? -5.142 5.430 -1.516 1.00 94.44 83 LEU A C 1
ATOM 623 O O . LEU A 1 83 ? -6.170 4.772 -1.659 1.00 94.44 83 LEU A O 1
ATOM 627 N N . ARG A 1 84 ? -5.125 6.754 -1.728 1.00 93.50 84 ARG A N 1
ATOM 628 C CA . ARG A 1 84 ? -6.314 7.495 -2.192 1.00 93.50 84 ARG A CA 1
ATOM 629 C C . ARG A 1 84 ? -6.769 7.039 -3.577 1.00 93.50 84 ARG A C 1
ATOM 631 O O . ARG A 1 84 ? -7.970 6.922 -3.808 1.00 93.50 84 ARG A O 1
ATOM 638 N N . GLN A 1 85 ? -5.834 6.807 -4.500 1.00 93.38 85 GLN A N 1
ATOM 639 C CA . GLN A 1 85 ? -6.159 6.300 -5.837 1.00 93.38 85 GLN A CA 1
ATOM 640 C C . GLN A 1 85 ? -6.728 4.885 -5.761 1.00 93.38 85 GLN A C 1
ATOM 642 O O . GLN A 1 85 ? -7.772 4.616 -6.345 1.00 93.38 85 GLN A O 1
ATOM 647 N N . LEU A 1 86 ? -6.098 4.012 -4.978 1.00 92.00 86 LEU A N 1
ATOM 648 C CA . LEU A 1 86 ? -6.539 2.641 -4.771 1.00 92.00 86 LEU A CA 1
ATOM 649 C C . LEU A 1 86 ? -7.949 2.598 -4.170 1.00 92.00 86 LEU A C 1
ATOM 651 O O . LEU A 1 86 ? -8.828 1.942 -4.725 1.00 92.00 86 LEU A O 1
ATOM 655 N N . ALA A 1 87 ? -8.206 3.363 -3.105 1.00 92.00 87 ALA A N 1
ATOM 656 C CA . ALA A 1 87 ? -9.530 3.452 -2.493 1.00 92.00 87 ALA A CA 1
ATOM 657 C C . ALA A 1 87 ? -10.601 3.906 -3.499 1.00 92.00 87 ALA A C 1
ATOM 659 O O . ALA A 1 87 ? -11.684 3.330 -3.551 1.00 92.00 87 ALA A O 1
ATOM 660 N N . ARG A 1 88 ? -10.289 4.880 -4.365 1.00 92.12 88 ARG A N 1
ATOM 661 C CA . ARG A 1 88 ? -11.197 5.312 -5.442 1.00 92.12 88 ARG A CA 1
ATOM 662 C C . ARG A 1 88 ? -11.435 4.213 -6.477 1.00 92.12 88 ARG A C 1
ATOM 664 O O . ARG A 1 88 ? -12.588 3.953 -6.812 1.00 92.12 88 ARG A O 1
ATOM 671 N N . SER A 1 89 ? -10.377 3.560 -6.955 1.00 89.94 89 SER A N 1
ATOM 672 C CA . SER A 1 89 ? -10.455 2.497 -7.965 1.00 89.94 89 SER A CA 1
ATOM 673 C C . SER A 1 89 ? -11.285 1.303 -7.490 1.00 89.94 89 SER A C 1
ATOM 675 O O . SER A 1 89 ? -12.118 0.801 -8.242 1.00 89.94 89 SER A O 1
ATOM 677 N N . PHE A 1 90 ? -11.122 0.901 -6.226 1.00 87.25 90 PHE A N 1
ATOM 678 C CA . PHE A 1 90 ? -11.882 -0.190 -5.604 1.00 87.25 90 PHE A CA 1
ATOM 679 C C . PHE A 1 90 ? -13.188 0.263 -4.935 1.00 87.25 90 PHE A C 1
ATOM 681 O O . PHE A 1 90 ? -13.896 -0.559 -4.363 1.00 87.25 90 PHE A O 1
ATOM 688 N N . ARG A 1 91 ? -13.537 1.554 -5.025 1.00 93.12 91 ARG A N 1
ATOM 689 C CA . ARG A 1 91 ? -14.736 2.151 -4.403 1.00 93.12 91 ARG A CA 1
ATOM 690 C C . ARG A 1 91 ? -14.824 1.916 -2.888 1.00 93.12 91 ARG A C 1
ATOM 692 O O . ARG A 1 91 ? -15.916 1.813 -2.336 1.00 93.12 91 ARG A O 1
ATOM 699 N N . LEU A 1 92 ? -13.678 1.871 -2.215 1.00 93.19 92 LEU A N 1
ATOM 700 C CA . LEU A 1 92 ? -13.580 1.780 -0.762 1.00 93.19 92 LEU A CA 1
ATOM 701 C C . LEU A 1 92 ? -13.895 3.156 -0.165 1.00 93.19 92 LEU A C 1
ATOM 703 O O . LEU A 1 92 ? -13.077 4.074 -0.208 1.00 93.19 92 LEU A O 1
ATOM 707 N N . THR A 1 93 ? -15.103 3.317 0.371 1.00 94.88 93 THR A N 1
ATOM 708 C CA . THR A 1 93 ? -15.561 4.577 0.987 1.00 94.88 93 THR A CA 1
ATOM 709 C C . THR A 1 93 ? -15.171 4.704 2.456 1.00 94.88 93 THR A C 1
ATOM 711 O O . THR A 1 93 ? -15.407 5.738 3.073 1.00 94.88 93 THR A O 1
ATOM 714 N N . ASN A 1 94 ? -14.594 3.651 3.025 1.00 97.00 94 ASN A N 1
ATOM 715 C CA . ASN A 1 94 ? -14.256 3.527 4.434 1.00 97.00 94 ASN A CA 1
ATOM 716 C C . ASN A 1 94 ? -12.763 3.745 4.727 1.00 97.00 94 ASN A C 1
ATOM 718 O O . ASN A 1 94 ? -12.295 3.408 5.810 1.00 97.00 94 ASN A O 1
ATOM 722 N N . ILE A 1 95 ? -12.019 4.331 3.785 1.00 96.81 95 ILE A N 1
ATOM 723 C CA . ILE A 1 95 ? -10.623 4.734 3.972 1.00 96.81 95 ILE A CA 1
ATOM 724 C C . ILE A 1 95 ? -10.530 6.254 3.839 1.00 96.81 95 ILE A C 1
ATOM 726 O O . ILE A 1 95 ? -10.823 6.820 2.785 1.00 96.81 95 ILE A O 1
ATOM 730 N N . ALA A 1 96 ? -10.068 6.915 4.895 1.00 95.38 96 ALA A N 1
ATOM 731 C CA . ALA A 1 96 ? -9.781 8.340 4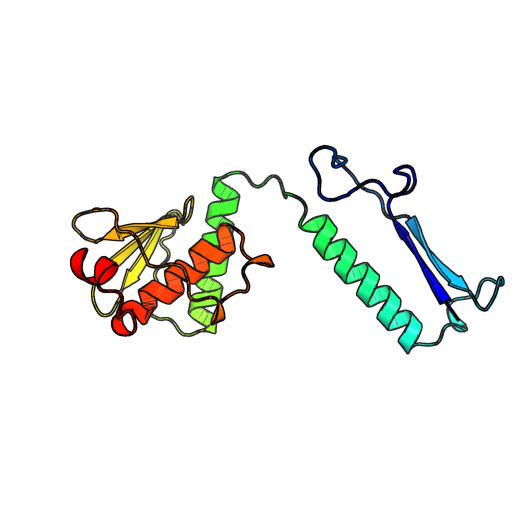.914 1.00 95.38 96 ALA A CA 1
ATOM 732 C C . ALA A 1 96 ? -8.279 8.569 5.104 1.00 95.38 96 ALA A C 1
ATOM 734 O O . ALA A 1 96 ? -7.659 8.018 6.008 1.00 95.38 96 ALA A O 1
ATOM 735 N N . VAL A 1 97 ? -7.684 9.416 4.267 1.00 94.38 97 VAL A N 1
ATOM 736 C CA . VAL A 1 97 ? -6.271 9.802 4.381 1.00 94.38 97 VAL A CA 1
ATOM 737 C C . VAL A 1 97 ? -6.216 11.309 4.642 1.00 94.38 97 VAL A C 1
ATOM 739 O O . VAL A 1 97 ? -6.394 12.072 3.681 1.00 94.38 97 VAL A O 1
ATOM 742 N N . PRO A 1 98 ? -6.013 11.749 5.902 1.00 86.81 98 PRO A N 1
ATOM 743 C CA . PRO A 1 98 ? -5.938 13.162 6.272 1.00 86.81 98 PRO A CA 1
ATOM 744 C C . PRO A 1 98 ? -4.847 13.925 5.507 1.00 86.81 98 PRO A C 1
ATOM 746 O O . PRO A 1 98 ? -3.974 13.334 4.865 1.00 86.81 98 PRO A O 1
ATOM 749 N N . GLU A 1 99 ? -4.905 15.257 5.549 1.00 78.62 99 GLU A N 1
ATOM 750 C CA . GLU A 1 99 ? -3.978 16.126 4.807 1.00 78.62 99 GLU A CA 1
ATOM 751 C C . GLU A 1 99 ? -2.518 15.970 5.241 1.00 78.62 99 GLU A C 1
ATOM 753 O O . GLU A 1 99 ? -1.622 16.076 4.406 1.00 78.62 99 GLU A O 1
ATOM 758 N N . ASP A 1 100 ? -2.274 15.647 6.515 1.00 78.56 100 ASP A N 1
ATOM 759 C CA . ASP A 1 100 ? -0.929 15.378 7.031 1.00 78.56 100 ASP A CA 1
ATOM 760 C C . ASP A 1 100 ? -0.280 14.132 6.396 1.00 78.56 100 ASP A C 1
ATOM 762 O O . ASP A 1 100 ? 0.942 13.979 6.441 1.00 78.56 100 ASP A O 1
ATOM 766 N N . GLY A 1 101 ? -1.087 13.255 5.784 1.00 77.94 101 GLY A N 1
ATOM 767 C CA . GLY A 1 101 ? -0.674 12.095 5.001 1.00 77.94 101 GLY A CA 1
ATOM 768 C C . GLY A 1 101 ? 0.089 11.028 5.781 1.00 77.94 101 GLY A C 1
ATOM 769 O O . GLY A 1 101 ? 0.568 10.080 5.170 1.00 77.94 101 GLY A O 1
ATOM 770 N N . ARG A 1 102 ? 0.234 11.158 7.106 1.00 88.44 102 ARG A N 1
ATOM 771 C CA . ARG A 1 102 ? 1.076 10.258 7.911 1.00 88.44 102 ARG A CA 1
ATOM 772 C C . ARG A 1 102 ? 0.343 8.992 8.326 1.00 88.44 102 ARG A C 1
ATOM 774 O O . ARG A 1 102 ? 0.957 7.932 8.445 1.00 88.44 102 ARG A O 1
ATOM 781 N N . PHE A 1 103 ? -0.961 9.107 8.535 1.00 93.62 103 PHE A N 1
ATOM 782 C CA . PHE A 1 103 ? -1.828 7.986 8.851 1.00 93.62 103 PHE A CA 1
ATOM 783 C C . PHE A 1 103 ? -2.959 7.890 7.834 1.00 93.62 103 PHE A C 1
ATOM 785 O O . PHE A 1 103 ? -3.385 8.893 7.273 1.00 93.62 103 PHE A O 1
ATOM 792 N N . ALA A 1 104 ? -3.468 6.685 7.632 1.00 96.75 104 ALA A N 1
ATOM 793 C CA . ALA A 1 104 ? -4.791 6.466 7.076 1.00 96.75 104 ALA A CA 1
ATOM 794 C C . ALA A 1 104 ? -5.717 5.986 8.195 1.00 96.75 104 ALA A C 1
ATOM 796 O O . ALA A 1 104 ? -5.314 5.174 9.027 1.00 96.75 104 ALA A O 1
ATOM 797 N N . VAL A 1 105 ? -6.946 6.489 8.213 1.00 97.19 105 VAL A N 1
ATOM 798 C CA . VAL A 1 105 ? -8.025 5.992 9.065 1.00 97.19 105 VAL A CA 1
ATOM 799 C C . VAL A 1 105 ? -8.859 5.029 8.233 1.00 97.19 105 VAL A C 1
ATOM 801 O O . VAL A 1 105 ? -9.336 5.396 7.159 1.00 97.19 105 VAL A O 1
ATOM 804 N N . VAL A 1 106 ? -9.021 3.804 8.719 1.00 97.50 106 VAL A N 1
ATOM 805 C CA . VAL A 1 106 ? -9.811 2.761 8.064 1.00 97.50 106 VAL A CA 1
ATOM 806 C C . VAL A 1 106 ? -10.965 2.382 8.981 1.00 97.50 106 VAL A C 1
ATOM 808 O O . VAL A 1 106 ? -10.750 1.926 10.102 1.00 97.50 106 VAL A O 1
ATOM 811 N N . LEU A 1 107 ? -12.190 2.602 8.512 1.00 97.81 107 LEU A N 1
ATOM 812 C CA . LEU A 1 107 ? -13.422 2.242 9.207 1.00 97.81 107 LEU A CA 1
ATOM 813 C C . LEU A 1 107 ? -13.808 0.816 8.795 1.00 97.81 107 LEU A C 1
ATOM 815 O O . LEU A 1 107 ? -14.497 0.611 7.794 1.00 97.81 107 LEU A O 1
ATOM 819 N N . GLY A 1 108 ? -13.309 -0.174 9.529 1.00 95.69 108 GLY A N 1
ATOM 820 C CA . GLY A 1 108 ? -13.704 -1.564 9.339 1.00 95.69 108 GLY A CA 1
ATOM 821 C C . GLY A 1 108 ? -15.125 -1.836 9.838 1.00 95.69 108 GLY A C 1
ATOM 822 O O . GLY A 1 108 ? -15.760 -1.007 10.492 1.00 95.69 108 GLY A O 1
ATOM 823 N N . ALA A 1 109 ? -15.629 -3.025 9.534 1.00 96.31 109 ALA A N 1
ATOM 824 C CA . ALA A 1 109 ? -16.865 -3.561 10.084 1.00 96.31 109 ALA A CA 1
ATOM 825 C C . ALA A 1 109 ? -16.715 -4.008 11.550 1.00 96.31 109 ALA A C 1
ATOM 827 O O . ALA A 1 109 ? -17.715 -4.046 12.267 1.00 96.31 109 ALA A O 1
ATOM 828 N N . ARG A 1 110 ? -15.502 -4.366 12.001 1.00 95.12 110 ARG A N 1
ATOM 829 C CA . ARG A 1 110 ? -15.230 -4.850 13.366 1.00 95.12 110 ARG A CA 1
ATOM 830 C C . ARG A 1 110 ? -14.609 -3.780 14.260 1.00 95.12 110 ARG A C 1
ATOM 832 O O . ARG A 1 110 ? -14.968 -3.720 15.432 1.00 95.12 110 ARG A O 1
ATOM 839 N N . ALA A 1 111 ? -13.711 -2.945 13.738 1.00 96.62 111 ALA A N 1
ATOM 840 C CA . ALA A 1 111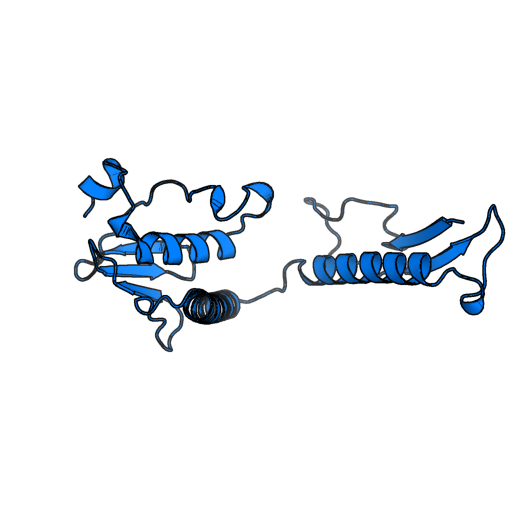 ? -13.137 -1.825 14.490 1.00 96.62 111 ALA A CA 1
ATOM 841 C C . ALA A 1 111 ? -12.719 -0.650 13.590 1.00 96.62 111 ALA A C 1
ATOM 843 O O . ALA A 1 111 ? -12.724 -0.734 12.363 1.00 96.62 111 ALA A O 1
ATOM 844 N N . THR A 1 112 ? -12.347 0.470 14.216 1.00 97.69 112 THR A N 1
ATOM 845 C CA . THR A 1 112 ? -11.688 1.586 13.524 1.00 97.69 112 THR A CA 1
ATOM 846 C C . THR A 1 112 ? -10.183 1.492 13.718 1.00 97.69 112 THR A C 1
ATOM 848 O O . THR A 1 112 ? -9.700 1.288 14.832 1.00 97.69 112 THR A O 1
ATOM 851 N N . TYR A 1 113 ? -9.443 1.667 12.628 1.00 97.50 113 TYR A N 1
ATOM 852 C CA . TYR A 1 113 ? -7.999 1.494 12.596 1.00 97.50 113 TYR A CA 1
ATOM 853 C C . TYR A 1 113 ? -7.291 2.765 12.146 1.00 97.50 113 TYR A C 1
ATOM 855 O O . TYR A 1 113 ? -7.752 3.478 11.253 1.00 97.50 113 TYR A O 1
ATOM 863 N N . ARG A 1 114 ? -6.098 2.986 12.691 1.00 97.00 114 ARG A N 1
ATOM 864 C CA . ARG A 1 114 ? -5.094 3.900 12.154 1.00 97.00 114 ARG A CA 1
ATOM 865 C C . ARG A 1 114 ? -3.906 3.132 11.623 1.00 97.00 114 ARG A C 1
ATOM 867 O O . ARG A 1 114 ? -3.163 2.519 12.383 1.00 97.00 114 ARG A O 1
ATOM 874 N N . LEU A 1 115 ? -3.691 3.241 10.323 1.00 96.69 115 LEU A N 1
ATOM 875 C CA . LEU A 1 115 ? -2.547 2.677 9.624 1.00 96.69 115 LEU A CA 1
ATOM 876 C C . LEU A 1 115 ? -1.468 3.746 9.448 1.00 96.69 115 LEU A C 1
ATOM 878 O O . LEU A 1 115 ? -1.717 4.792 8.852 1.00 96.69 115 LEU A O 1
ATOM 882 N N . ASN A 1 116 ? -0.263 3.490 9.943 1.00 94.31 116 ASN A N 1
ATOM 883 C CA . ASN A 1 116 ? 0.886 4.372 9.777 1.00 94.31 116 ASN A CA 1
ATOM 884 C C . ASN A 1 116 ? 1.512 4.185 8.386 1.00 94.31 116 ASN A C 1
ATOM 886 O O . ASN A 1 116 ? 2.059 3.130 8.080 1.00 94.31 116 ASN A O 1
ATOM 890 N N . LEU A 1 117 ? 1.490 5.222 7.549 1.00 93.94 117 LEU A N 1
ATOM 891 C CA . LEU A 1 117 ? 1.990 5.142 6.172 1.00 93.94 117 LEU A CA 1
ATOM 892 C C . LEU A 1 117 ? 3.524 5.201 6.076 1.00 93.94 117 LEU A C 1
ATOM 894 O O . LEU A 1 117 ? 4.088 4.979 5.006 1.00 93.94 117 LEU A O 1
ATOM 898 N N . THR A 1 118 ? 4.230 5.456 7.180 1.00 89.88 118 THR A N 1
ATOM 899 C CA . THR A 1 118 ? 5.696 5.378 7.237 1.00 89.88 118 THR A CA 1
ATOM 900 C C . THR A 1 118 ? 6.184 3.937 7.366 1.00 89.88 118 THR A C 1
ATOM 902 O O . THR A 1 118 ? 7.144 3.564 6.694 1.00 89.88 118 THR A O 1
ATOM 905 N N . ASN A 1 119 ? 5.543 3.126 8.211 1.00 86.88 119 ASN A N 1
ATOM 906 C CA . ASN A 1 119 ? 6.066 1.810 8.602 1.00 86.88 119 ASN A CA 1
ATOM 907 C C . ASN A 1 119 ? 5.033 0.670 8.619 1.00 86.88 119 ASN A C 1
ATOM 909 O O . ASN A 1 119 ? 5.398 -0.454 8.941 1.00 86.88 119 ASN A O 1
ATOM 913 N N . GLY A 1 120 ? 3.765 0.941 8.312 1.00 90.81 120 GLY A N 1
ATOM 914 C CA . GLY A 1 120 ? 2.699 -0.061 8.267 1.00 90.81 120 GLY A CA 1
ATOM 915 C C . GLY A 1 120 ? 2.132 -0.498 9.613 1.00 90.81 120 GLY A C 1
ATOM 916 O O . GLY A 1 120 ? 1.304 -1.401 9.643 1.00 90.81 120 GLY A O 1
ATOM 917 N N . ALA A 1 121 ? 2.523 0.131 10.726 1.00 93.31 121 ALA A N 1
ATOM 918 C CA . ALA A 1 121 ? 1.948 -0.187 12.030 1.00 93.31 121 ALA A CA 1
ATOM 919 C C . ALA A 1 121 ? 0.446 0.142 12.075 1.00 93.31 121 ALA A C 1
ATOM 921 O O . ALA A 1 121 ? 0.023 1.196 11.591 1.00 93.31 121 ALA A O 1
ATOM 922 N N . VAL A 1 122 ? -0.339 -0.738 12.699 1.00 96.31 122 VAL A N 1
ATOM 923 C CA . VAL A 1 122 ? -1.796 -0.606 12.811 1.00 96.31 122 VAL A CA 1
ATOM 924 C C . VAL A 1 122 ? -2.187 -0.414 14.263 1.00 96.31 122 VAL A C 1
ATOM 926 O O . VAL A 1 122 ? -1.840 -1.229 15.113 1.00 96.31 122 VAL A O 1
ATOM 929 N N . LEU A 1 123 ? -2.903 0.670 14.537 1.00 96.19 123 LEU A N 1
ATOM 930 C CA . LEU A 1 123 ? -3.399 1.040 15.857 1.00 96.19 123 LEU A CA 1
ATOM 931 C C . LEU A 1 123 ? -4.928 0.969 15.864 1.00 96.19 123 LEU A C 1
ATOM 933 O O . LEU A 1 123 ? -5.558 1.392 14.897 1.00 96.19 123 LEU A O 1
ATOM 937 N N . LEU A 1 124 ? -5.517 0.475 16.947 1.00 96.50 124 LEU A N 1
ATOM 938 C CA . LEU A 1 124 ? -6.954 0.583 17.197 1.00 96.50 124 LEU A CA 1
ATOM 939 C C . LEU A 1 124 ? -7.313 1.991 17.670 1.00 96.50 124 LEU A C 1
ATOM 941 O O . LEU A 1 124 ? -6.568 2.605 18.434 1.00 96.50 124 LEU A O 1
ATOM 945 N N . GLU A 1 125 ? -8.458 2.487 17.222 1.00 93.12 125 GLU A N 1
ATOM 946 C CA . GLU A 1 125 ? -9.062 3.725 17.710 1.00 93.12 125 GLU A CA 1
ATOM 947 C C . GLU A 1 125 ? -10.264 3.419 18.621 1.00 93.12 125 GLU A C 1
ATOM 949 O O . GLU A 1 125 ? -11.073 2.559 18.259 1.00 93.12 125 GLU A O 1
ATOM 954 N N . PRO A 1 126 ? -10.444 4.170 19.730 1.00 90.44 126 PRO A N 1
ATOM 955 C CA . PRO A 1 126 ? -9.649 5.330 20.166 1.00 90.44 126 PRO A CA 1
ATOM 956 C C . PRO A 1 126 ? -8.433 5.015 21.060 1.00 90.44 126 PRO A C 1
ATOM 958 O O . PRO A 1 126 ? -7.714 5.931 21.456 1.00 90.44 126 PRO A O 1
ATOM 961 N N . GLU A 1 127 ? -8.186 3.756 21.431 1.00 88.56 127 GLU A N 1
ATOM 962 C CA . GLU A 1 127 ? -7.220 3.405 22.488 1.00 88.56 127 GLU A CA 1
ATOM 963 C C . GLU A 1 127 ? -5.752 3.606 22.081 1.00 88.56 127 GLU A C 1
ATOM 965 O O . GLU A 1 127 ? -4.869 3.651 22.939 1.00 88.56 127 GLU A O 1
ATOM 970 N N . GLY A 1 128 ? -5.464 3.679 20.779 1.00 89.75 128 GLY A N 1
ATOM 971 C CA . GLY A 1 128 ? -4.110 3.794 20.239 1.00 89.75 128 GLY A CA 1
ATOM 972 C C . GLY A 1 128 ? -3.267 2.529 20.417 1.00 89.75 128 GLY A C 1
ATOM 973 O O . GLY A 1 128 ? -2.043 2.579 20.285 1.00 89.75 128 GLY A O 1
ATOM 974 N N . ARG A 1 129 ? -3.891 1.387 20.733 1.00 94.44 129 ARG A N 1
ATOM 975 C CA . ARG A 1 129 ? -3.196 0.112 20.942 1.00 94.44 129 ARG A CA 1
ATOM 976 C C . ARG A 1 129 ? -2.794 -0.499 19.606 1.00 94.44 129 ARG A C 1
ATOM 978 O O . ARG A 1 129 ? -3.637 -0.686 18.734 1.00 94.44 129 ARG A O 1
ATOM 985 N N . GLN A 1 130 ? -1.520 -0.855 19.466 1.00 94.50 130 GLN A N 1
ATOM 986 C CA . GLN A 1 130 ? -1.039 -1.545 18.274 1.00 94.50 130 GLN A CA 1
ATOM 987 C C . GLN A 1 130 ? -1.558 -2.984 18.216 1.00 94.50 130 GLN A C 1
ATOM 989 O O . GLN A 1 130 ? -1.569 -3.684 19.229 1.00 94.50 130 GLN A O 1
ATOM 994 N N . ILE A 1 131 ? -1.949 -3.416 17.020 1.00 93.62 131 ILE A N 1
ATOM 995 C CA . ILE A 1 131 ? -2.358 -4.788 16.720 1.00 93.62 131 ILE A CA 1
ATOM 996 C C . ILE A 1 131 ? -1.514 -5.372 15.592 1.00 93.62 131 ILE A C 1
ATOM 998 O O . ILE A 1 131 ? -0.876 -4.651 14.820 1.00 93.62 131 ILE A O 1
ATOM 1002 N N . VAL A 1 132 ? -1.520 -6.696 15.505 1.00 89.50 132 VAL A N 1
ATOM 1003 C CA . VAL A 1 132 ? -0.837 -7.458 14.461 1.00 89.50 132 VAL A CA 1
ATOM 1004 C C . VAL A 1 132 ? -1.882 -8.125 13.577 1.00 89.50 132 VAL A C 1
ATOM 1006 O O . VAL A 1 132 ? -2.750 -8.843 14.076 1.00 89.50 132 VAL A O 1
ATOM 1009 N N . LEU A 1 133 ? -1.788 -7.880 12.269 1.00 85.75 133 LEU A N 1
ATOM 1010 C CA . LEU A 1 133 ? -2.588 -8.577 11.267 1.00 85.75 133 LEU A CA 1
ATOM 1011 C C . LEU A 1 133 ? -1.977 -9.937 10.912 1.00 85.75 133 LEU A C 1
ATOM 1013 O O . LEU A 1 133 ? -0.753 -10.095 10.991 1.00 85.75 133 LEU A O 1
ATOM 1017 N N . PRO A 1 134 ? -2.799 -10.900 10.457 1.00 81.81 134 PRO A N 1
ATOM 1018 C CA . PRO A 1 134 ? -2.275 -12.081 9.789 1.00 81.81 134 PRO A CA 1
ATOM 1019 C C . PRO A 1 134 ? -1.481 -11.671 8.534 1.00 81.81 134 PRO A C 1
ATOM 1021 O O . PRO A 1 134 ? -1.671 -10.568 8.009 1.00 81.81 134 PRO A O 1
ATOM 1024 N N . PRO A 1 135 ? -0.598 -12.546 8.021 1.00 71.69 135 PRO A N 1
ATOM 1025 C CA . PRO A 1 135 ? 0.083 -12.304 6.756 1.00 71.69 135 PRO A CA 1
ATOM 1026 C C . PRO A 1 135 ? -0.929 -11.946 5.661 1.00 71.69 135 PRO A C 1
ATOM 1028 O O . PRO A 1 135 ? -1.964 -12.603 5.549 1.00 71.69 135 PRO A O 1
ATOM 1031 N N . ALA A 1 136 ? -0.627 -10.915 4.866 1.00 66.81 136 ALA A N 1
ATOM 1032 C CA . ALA A 1 136 ? -1.479 -10.514 3.749 1.00 66.81 136 ALA A CA 1
ATOM 1033 C C . ALA A 1 136 ? -1.756 -11.713 2.828 1.00 66.81 136 ALA A C 1
ATOM 1035 O O . ALA A 1 136 ? -0.838 -12.484 2.530 1.00 66.81 136 ALA A O 1
ATOM 1036 N N . ASP A 1 137 ? -3.010 -11.870 2.390 1.00 64.31 137 ASP A N 1
ATOM 1037 C CA . ASP A 1 137 ? -3.381 -12.961 1.487 1.00 64.31 137 ASP A CA 1
ATOM 1038 C C . ASP A 1 137 ? -2.584 -12.809 0.173 1.00 64.31 137 ASP A C 1
ATOM 1040 O O . ASP A 1 137 ? -2.707 -11.777 -0.499 1.00 64.31 137 ASP A O 1
ATOM 1044 N N . PRO A 1 138 ? -1.762 -13.808 -0.209 1.00 61.66 138 PRO A N 1
ATOM 1045 C CA . PRO A 1 138 ? -0.923 -13.745 -1.405 1.00 61.66 138 PRO A CA 1
ATOM 1046 C C . PRO A 1 138 ? -1.720 -13.599 -2.708 1.00 61.66 138 PRO A C 1
ATOM 1048 O O . PRO A 1 138 ? -1.135 -13.278 -3.739 1.00 61.66 138 PRO A O 1
ATOM 1051 N N . ARG A 1 139 ? -3.048 -13.791 -2.689 1.00 62.41 139 ARG A N 1
ATOM 1052 C CA . ARG A 1 139 ? -3.925 -13.472 -3.829 1.00 62.41 139 ARG A CA 1
ATOM 1053 C C . ARG A 1 139 ? -3.897 -11.995 -4.213 1.00 62.41 139 ARG A C 1
ATOM 1055 O O . ARG A 1 139 ? -4.171 -11.682 -5.367 1.00 62.41 139 ARG A O 1
ATOM 1062 N N . TRP A 1 140 ? -3.604 -11.103 -3.267 1.00 56.75 140 TRP A N 1
ATOM 1063 C CA . TRP A 1 140 ? -3.583 -9.665 -3.528 1.00 56.75 140 TRP A CA 1
ATOM 1064 C C . TRP A 1 140 ? -2.241 -9.180 -4.076 1.00 56.75 140 TRP A C 1
ATOM 1066 O O . TRP A 1 140 ? -2.240 -8.198 -4.811 1.00 56.75 140 TRP A O 1
ATOM 1076 N N . LEU A 1 141 ? -1.130 -9.863 -3.768 1.00 60.78 141 LEU A N 1
ATOM 1077 C CA . LEU A 1 141 ? 0.194 -9.584 -4.336 1.00 60.78 141 LEU A CA 1
ATOM 1078 C C . LEU A 1 141 ? 1.144 -10.800 -4.165 1.00 60.78 141 LEU A C 1
ATOM 1080 O O . LEU A 1 141 ? 1.321 -11.262 -3.031 1.00 60.78 141 LEU A O 1
ATOM 1084 N N . PRO A 1 142 ? 1.796 -11.311 -5.231 1.00 56.44 142 PRO A N 1
ATOM 1085 C CA . PRO A 1 142 ? 2.819 -12.358 -5.126 1.00 56.44 142 PRO A CA 1
ATOM 1086 C C . PRO A 1 142 ? 4.008 -11.916 -4.262 1.00 56.44 142 PRO A C 1
ATOM 1088 O O . PRO A 1 142 ? 4.423 -10.764 -4.322 1.00 56.44 142 PRO A O 1
ATOM 1091 N N . ALA A 1 143 ? 4.609 -12.834 -3.494 1.00 60.22 143 ALA A N 1
ATOM 1092 C CA . ALA A 1 143 ? 5.680 -12.509 -2.540 1.00 60.22 143 ALA A CA 1
ATOM 1093 C C . ALA A 1 143 ? 6.911 -11.821 -3.166 1.00 60.22 143 ALA A C 1
ATOM 1095 O O . ALA A 1 143 ? 7.544 -11.001 -2.510 1.00 60.22 143 ALA A O 1
ATOM 1096 N N . GLU A 1 144 ? 7.229 -12.132 -4.423 1.00 55.84 144 GLU A N 1
ATOM 1097 C CA . GLU A 1 144 ? 8.367 -11.568 -5.167 1.00 55.84 144 GLU A CA 1
ATOM 1098 C C . GLU A 1 144 ? 8.156 -10.101 -5.579 1.00 55.84 144 GLU A C 1
ATOM 1100 O O . GLU A 1 144 ? 9.111 -9.408 -5.918 1.00 55.84 144 GLU A O 1
ATOM 1105 N N . GLU A 1 145 ? 6.913 -9.620 -5.525 1.00 57.28 145 GLU A N 1
ATOM 1106 C CA . GLU A 1 145 ? 6.523 -8.253 -5.884 1.00 57.28 145 GLU A CA 1
ATOM 1107 C C . GLU A 1 145 ? 6.273 -7.376 -4.646 1.00 57.28 145 GLU A C 1
ATOM 1109 O O . GLU A 1 145 ? 5.873 -6.219 -4.774 1.00 57.28 145 GLU A O 1
ATOM 1114 N N . ARG A 1 146 ? 6.493 -7.917 -3.437 1.00 66.00 146 ARG A N 1
ATOM 1115 C CA . ARG A 1 146 ? 6.204 -7.219 -2.181 1.00 66.00 146 ARG A CA 1
ATOM 1116 C C . ARG A 1 146 ? 7.351 -6.304 -1.770 1.00 66.00 146 ARG A C 1
ATOM 1118 O O . ARG A 1 146 ? 8.440 -6.753 -1.423 1.00 66.00 146 ARG A O 1
ATOM 1125 N N . ASP A 1 147 ? 7.054 -5.014 -1.725 1.00 80.25 147 ASP A N 1
ATOM 1126 C CA . ASP A 1 147 ? 7.823 -4.004 -1.003 1.00 80.25 147 ASP A CA 1
ATOM 1127 C C . ASP A 1 147 ? 7.009 -3.413 0.166 1.00 80.25 147 ASP A C 1
ATOM 1129 O O . ASP A 1 147 ? 5.805 -3.653 0.314 1.00 80.25 147 ASP A O 1
ATOM 1133 N N . ALA A 1 148 ? 7.646 -2.578 0.991 1.00 83.81 148 ALA A N 1
ATOM 1134 C CA . ALA A 1 148 ? 6.980 -1.937 2.125 1.00 83.81 148 ALA A CA 1
ATOM 1135 C C . ALA A 1 148 ? 5.779 -1.058 1.718 1.00 83.81 148 ALA A C 1
ATOM 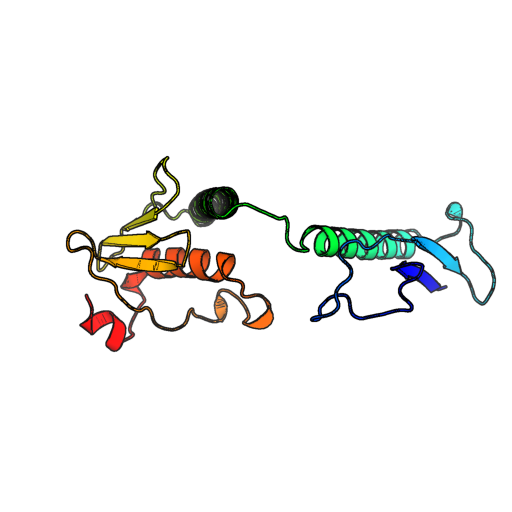1137 O O . ALA A 1 148 ? 4.866 -0.858 2.516 1.00 83.81 148 ALA A O 1
ATOM 1138 N N . THR A 1 149 ? 5.758 -0.503 0.504 1.00 88.00 149 THR A N 1
ATOM 1139 C CA . THR A 1 149 ? 4.627 0.296 0.017 1.00 88.00 149 THR A CA 1
ATOM 1140 C C . THR A 1 149 ? 3.437 -0.604 -0.292 1.00 88.00 149 THR A C 1
ATOM 1142 O O . THR A 1 149 ? 2.340 -0.356 0.206 1.00 88.00 149 THR A O 1
ATOM 1145 N N . SER A 1 150 ? 3.654 -1.667 -1.058 1.00 85.94 150 SER A N 1
ATOM 1146 C CA . SER A 1 150 ? 2.641 -2.651 -1.419 1.00 85.94 150 SER A CA 1
ATOM 1147 C C . SER A 1 150 ? 2.032 -3.331 -0.187 1.00 85.94 150 SER A C 1
ATOM 1149 O O . SER A 1 150 ? 0.811 -3.454 -0.106 1.00 85.94 150 SER A O 1
ATOM 1151 N N . ASP A 1 151 ? 2.845 -3.636 0.829 1.00 86.19 151 ASP A N 1
ATOM 1152 C CA . ASP A 1 151 ? 2.399 -4.213 2.099 1.00 86.19 151 ASP A CA 1
ATOM 1153 C C . ASP A 1 151 ? 1.464 -3.281 2.869 1.00 86.19 151 ASP A C 1
ATOM 1155 O O . ASP A 1 151 ? 0.421 -3.701 3.379 1.00 86.19 151 ASP A O 1
ATOM 1159 N N . ILE A 1 152 ? 1.808 -1.993 2.927 1.00 91.88 152 ILE A N 1
ATOM 1160 C CA . ILE A 1 152 ? 0.982 -0.969 3.574 1.00 91.88 152 ILE A CA 1
ATOM 1161 C C . ILE A 1 152 ? -0.345 -0.807 2.826 1.00 91.88 152 ILE A C 1
ATOM 1163 O O . ILE A 1 152 ? -1.403 -0.748 3.454 1.00 91.88 152 ILE A O 1
ATOM 1167 N N . LEU A 1 153 ? -0.315 -0.767 1.491 1.00 92.25 153 LEU A N 1
ATOM 1168 C CA . LEU A 1 153 ? -1.529 -0.661 0.679 1.00 92.25 153 LEU A CA 1
ATOM 1169 C C . LEU A 1 153 ? -2.433 -1.892 0.852 1.00 92.25 153 LEU A C 1
ATOM 1171 O O . LEU A 1 153 ? -3.631 -1.736 1.088 1.00 92.25 153 LEU A O 1
ATOM 1175 N N . ALA A 1 154 ? -1.865 -3.099 0.813 1.00 89.75 154 ALA A N 1
ATOM 1176 C CA . ALA A 1 154 ? -2.593 -4.346 1.037 1.00 89.75 154 ALA A CA 1
ATOM 1177 C C . ALA A 1 154 ? -3.195 -4.413 2.448 1.00 89.75 154 ALA A C 1
ATOM 1179 O O . ALA A 1 154 ? -4.339 -4.838 2.621 1.00 89.75 154 ALA A O 1
ATOM 1180 N N . THR A 1 155 ? -2.466 -3.927 3.456 1.00 92.62 155 THR A N 1
ATOM 1181 C CA . THR A 1 155 ? -2.964 -3.823 4.834 1.00 92.62 155 THR A CA 1
ATOM 1182 C C . THR A 1 155 ? -4.197 -2.925 4.912 1.00 92.62 155 THR A C 1
ATOM 1184 O O . THR A 1 155 ? -5.189 -3.303 5.531 1.00 92.62 155 THR A O 1
ATOM 1187 N N . ALA A 1 156 ? -4.183 -1.766 4.247 1.00 94.50 156 ALA A N 1
ATOM 1188 C CA . ALA A 1 156 ? -5.332 -0.862 4.235 1.00 94.50 156 ALA A CA 1
ATOM 1189 C C . ALA A 1 156 ? -6.585 -1.516 3.628 1.00 94.50 156 ALA A C 1
ATOM 1191 O O . ALA A 1 156 ? -7.672 -1.397 4.188 1.00 94.50 156 ALA A O 1
ATOM 1192 N N . VAL A 1 157 ? -6.428 -2.236 2.510 1.00 92.12 157 VAL A N 1
ATOM 1193 C CA . VAL A 1 157 ? -7.525 -2.974 1.859 1.00 92.12 157 VAL A CA 1
ATOM 1194 C C . VAL A 1 157 ? -8.036 -4.101 2.750 1.00 92.12 157 VAL A C 1
ATOM 1196 O O . VAL A 1 157 ? -9.243 -4.287 2.874 1.00 92.12 157 VAL A O 1
ATOM 1199 N N . THR A 1 158 ? -7.127 -4.822 3.401 1.00 91.81 158 THR A N 1
ATOM 1200 C CA . THR A 1 158 ? -7.465 -5.916 4.318 1.00 91.81 158 THR A CA 1
ATOM 1201 C C . THR A 1 158 ? -8.297 -5.404 5.493 1.00 91.81 158 THR A C 1
ATOM 1203 O O . THR A 1 158 ? -9.349 -5.957 5.790 1.00 91.81 158 THR A O 1
ATOM 1206 N N . LEU A 1 159 ? -7.879 -4.299 6.116 1.00 94.62 159 LEU A N 1
ATOM 1207 C CA . LEU A 1 159 ? -8.617 -3.659 7.211 1.00 94.62 159 LEU A CA 1
ATOM 1208 C C . LEU A 1 159 ? -9.963 -3.084 6.761 1.00 94.62 159 LEU A C 1
ATOM 1210 O O . LEU A 1 159 ? -10.932 -3.121 7.514 1.00 94.62 159 LEU A O 1
ATOM 1214 N N . ALA A 1 160 ? -10.048 -2.579 5.529 1.00 95.00 160 ALA A N 1
ATOM 1215 C CA . ALA A 1 160 ? -11.305 -2.090 4.970 1.00 95.00 160 ALA A CA 1
ATOM 1216 C C . ALA A 1 160 ? -12.341 -3.212 4.775 1.00 95.00 160 ALA A C 1
ATOM 1218 O O . ALA A 1 160 ? -13.530 -2.917 4.677 1.00 95.00 160 ALA A O 1
ATOM 1219 N N . ASN A 1 161 ? -11.894 -4.472 4.746 1.00 92.81 161 ASN A N 1
ATOM 1220 C CA . ASN A 1 161 ? -12.716 -5.674 4.619 1.00 92.81 161 ASN A CA 1
ATOM 1221 C C . ASN A 1 161 ? -12.521 -6.618 5.823 1.00 92.81 161 ASN A C 1
ATOM 1223 O O . ASN A 1 161 ? -12.637 -7.835 5.695 1.00 92.81 161 ASN A O 1
ATOM 1227 N N . ASP A 1 162 ? -12.234 -6.072 7.010 1.00 93.62 162 ASP A N 1
ATOM 1228 C CA . ASP A 1 162 ? -11.971 -6.840 8.240 1.00 93.62 162 ASP A CA 1
ATOM 1229 C C . ASP A 1 162 ? -13.094 -7.826 8.632 1.00 93.62 162 ASP A C 1
ATOM 1231 O O . ASP A 1 162 ? -12.857 -8.796 9.354 1.00 93.62 162 ASP A O 1
ATOM 1235 N N . GLY A 1 163 ? -14.318 -7.628 8.140 1.00 92.94 163 GLY A N 1
ATOM 1236 C CA . GLY A 1 163 ? -15.430 -8.565 8.281 1.00 92.94 163 GLY A CA 1
ATOM 1237 C C . GLY A 1 163 ? -15.098 -9.966 7.755 1.00 92.94 163 GLY A C 1
ATOM 1238 O O . GLY A 1 163 ? -15.538 -10.952 8.349 1.00 92.94 163 GLY A O 1
ATOM 1239 N N . GLU A 1 164 ? -14.264 -10.057 6.718 1.00 90.94 164 GLU A N 1
ATOM 1240 C CA . GLU A 1 164 ? -13.810 -11.312 6.105 1.00 90.94 164 GLU A CA 1
ATOM 1241 C C . GLU A 1 164 ? -12.655 -11.976 6.874 1.00 90.94 164 GLU A C 1
ATOM 1243 O O . GLU A 1 164 ? -12.322 -13.136 6.620 1.00 90.94 164 GLU A O 1
ATOM 1248 N N . LEU A 1 165 ? -12.053 -11.278 7.844 1.00 89.50 165 LEU A N 1
ATOM 1249 C CA . LEU A 1 165 ? -10.971 -11.823 8.658 1.00 89.50 165 LEU A CA 1
ATOM 1250 C C . LEU A 1 165 ? -11.515 -12.801 9.701 1.00 89.50 165 LEU A C 1
ATOM 1252 O O . LEU A 1 165 ? -12.261 -12.435 10.611 1.00 89.50 165 LEU A O 1
ATOM 1256 N N . MET A 1 166 ? -11.083 -14.054 9.570 1.00 89.69 166 MET A N 1
ATOM 1257 C CA . MET A 1 166 ? -11.457 -15.169 10.447 1.00 89.69 166 MET A CA 1
ATOM 1258 C C . MET A 1 166 ? -10.316 -15.615 11.372 1.00 89.69 166 MET A C 1
ATOM 1260 O O . MET A 1 166 ? -10.479 -16.560 12.142 1.00 89.69 166 MET A O 1
ATOM 1264 N N . ASP A 1 167 ? -9.154 -14.962 11.290 1.00 90.69 167 ASP A N 1
ATOM 1265 C CA . ASP A 1 167 ? -7.990 -15.303 12.104 1.00 90.69 167 ASP A CA 1
ATOM 1266 C C . ASP A 1 167 ? -8.261 -15.049 13.595 1.00 90.69 167 ASP A C 1
ATOM 1268 O O . ASP A 1 167 ? -8.537 -13.925 14.017 1.00 90.69 167 ASP A O 1
ATOM 1272 N N . LEU A 1 168 ? -8.178 -16.104 14.408 1.00 91.31 168 LEU A N 1
ATOM 1273 C CA . LEU A 1 168 ? -8.519 -16.033 15.832 1.00 91.31 168 LEU A CA 1
ATOM 1274 C C . LEU A 1 168 ? -7.536 -15.168 16.628 1.00 91.31 168 LEU A C 1
ATOM 1276 O O . LEU A 1 168 ? -7.928 -14.568 17.627 1.00 91.31 168 LEU A O 1
ATOM 1280 N N . THR A 1 169 ? -6.274 -15.085 16.200 1.00 91.88 169 THR A N 1
ATOM 1281 C CA . THR A 1 169 ? -5.264 -14.260 16.870 1.00 91.88 169 THR A CA 1
ATOM 1282 C C . THR A 1 169 ? -5.528 -12.778 16.644 1.00 91.88 169 THR A C 1
ATOM 1284 O O . THR A 1 169 ? -5.409 -11.989 17.577 1.00 91.88 169 THR A O 1
ATOM 1287 N N . PHE A 1 170 ? -5.939 -12.385 15.443 1.00 92.44 170 PHE A N 1
ATOM 1288 C CA . PHE A 1 170 ? -6.439 -11.045 15.157 1.00 92.44 170 PHE A CA 1
ATOM 1289 C C . PHE A 1 170 ? -7.724 -10.742 15.932 1.00 92.44 170 PHE A C 1
ATOM 1291 O O . PHE A 1 170 ? -7.800 -9.717 16.603 1.00 92.44 170 PHE A O 1
ATOM 1298 N N . LEU A 1 171 ? -8.708 -11.645 15.908 1.00 93.62 171 LEU A N 1
ATOM 1299 C CA . LEU A 1 171 ? -9.993 -11.423 16.579 1.00 93.62 171 LEU A CA 1
ATOM 1300 C C . LEU A 1 171 ? -9.855 -11.282 18.100 1.00 93.62 171 LEU A C 1
ATOM 1302 O O . LEU A 1 171 ? -10.580 -10.499 18.698 1.00 93.62 171 LEU A O 1
ATOM 1306 N N . ALA A 1 172 ? -8.910 -11.988 18.723 1.00 94.00 172 ALA A N 1
ATOM 1307 C CA . ALA A 1 172 ? -8.620 -11.846 20.150 1.00 94.00 172 ALA A CA 1
ATOM 1308 C C . ALA A 1 172 ? -7.963 -10.500 20.519 1.00 94.00 172 ALA A C 1
ATOM 1310 O O . ALA A 1 172 ? -7.858 -10.177 21.701 1.00 94.00 172 ALA A O 1
ATOM 1311 N N . GLN A 1 173 ? -7.479 -9.739 19.530 1.00 93.62 173 GLN A N 1
ATOM 1312 C CA . GLN A 1 173 ? -6.876 -8.423 19.731 1.00 93.62 173 GLN A CA 1
ATOM 1313 C C . GLN A 1 173 ? -7.869 -7.267 19.573 1.00 93.62 173 GLN A C 1
ATOM 1315 O O . GLN A 1 173 ? -7.490 -6.154 19.942 1.00 93.62 173 GLN A O 1
ATOM 1320 N N . LEU A 1 174 ? -9.063 -7.483 19.013 1.00 89.56 174 LEU A N 1
ATOM 1321 C CA . LEU A 1 174 ? -10.101 -6.454 18.869 1.00 89.56 174 LEU A CA 1
ATOM 1322 C C . LEU A 1 174 ? -10.873 -6.300 20.182 1.00 89.56 174 LEU A C 1
ATOM 1324 O O . LEU A 1 174 ? -10.911 -5.155 20.678 1.00 89.56 174 LEU A O 1
#